Protein AF-A0A952CGW4-F1 (afdb_monomer_lite)

Sequence (87 aa):
MLNPNQADAAAEALMLERRAAQATAAEKRQAATGQLAARHRRAGWILAGMGIGALIGHFAFGNWLPAAFVGFGLGALVGRLPASRRS

Radius of gyration: 26.4 Å; chains: 1; bounding box: 52×12×79 Å

Secondary structure (DSSP, 8-state):
---HHHHHHHHHHHHHHHHHHHHHHHHHHHHHHHHHHHHHHHHHHHHHHHHHHHHHHHHHHS-HHHHHHHHHHHHHHHHHS------

Foldseek 3Di:
DDDVVVVVVVVVVVVVVVVVVVVVVVVVVVVVVVVVVLVVVLVVLLVVLLVVQQVCCCVPPVDRPVSSVVSNVVSNVVSPPPPPPDD

Structure (mmCIF, N/CA/C/O backbone):
data_AF-A0A952CGW4-F1
#
_entry.id   AF-A0A952CGW4-F1
#
loop_
_atom_site.group_PDB
_atom_site.id
_atom_site.type_symbol
_atom_site.label_atom_id
_atom_site.label_alt_id
_atom_site.label_comp_id
_atom_site.label_asym_id
_atom_site.label_entity_id
_atom_site.label_seq_id
_atom_site.pdbx_PDB_ins_code
_atom_site.Cartn_x
_atom_site.Cartn_y
_atom_site.Cartn_z
_atom_site.occupancy
_atom_site.B_iso_or_equiv
_atom_site.auth_seq_id
_atom_site.auth_comp_id
_atom_site.auth_asym_id
_atom_site.auth_atom_id
_atom_site.pdbx_PDB_model_num
ATOM 1 N N . MET A 1 1 ? -26.403 -0.123 54.259 1.00 53.12 1 MET A N 1
ATOM 2 C CA . MET A 1 1 ? -26.733 -1.317 53.455 1.00 53.12 1 MET A CA 1
ATOM 3 C C . MET A 1 1 ? -27.127 -0.824 52.076 1.00 53.12 1 MET A C 1
ATOM 5 O O . MET A 1 1 ? -28.083 -0.065 51.990 1.00 53.12 1 MET A O 1
ATOM 9 N N . LEU A 1 2 ? -26.334 -1.114 51.040 1.00 55.72 2 LEU A N 1
ATOM 10 C CA . LEU A 1 2 ? -26.696 -0.730 49.672 1.00 55.72 2 LEU A CA 1
ATOM 11 C C . LEU A 1 2 ? -27.918 -1.539 49.229 1.00 55.72 2 LEU A C 1
ATOM 13 O O . LEU A 1 2 ? -27.973 -2.746 49.459 1.00 55.72 2 LEU A O 1
ATOM 17 N N . ASN A 1 3 ? -28.886 -0.865 48.610 1.00 74.06 3 ASN A N 1
ATOM 18 C CA . ASN A 1 3 ? -30.057 -1.518 48.039 1.00 74.06 3 ASN A CA 1
ATOM 19 C C . ASN A 1 3 ? -29.613 -2.386 46.847 1.00 74.06 3 ASN A C 1
ATOM 21 O O . ASN A 1 3 ? -28.891 -1.873 45.989 1.00 74.06 3 ASN A O 1
ATOM 25 N N . PRO A 1 4 ? -30.045 -3.655 46.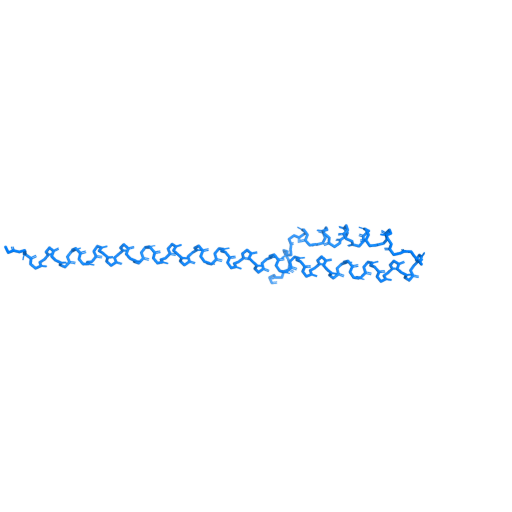747 1.00 73.88 4 PRO A N 1
ATOM 26 C CA . PRO A 1 4 ? -29.639 -4.563 45.668 1.00 73.88 4 PRO A CA 1
ATOM 27 C C . PRO A 1 4 ? -29.904 -3.982 44.268 1.00 73.88 4 PRO A C 1
ATOM 29 O O . PRO A 1 4 ? -29.061 -4.101 43.386 1.00 73.88 4 PRO A O 1
ATOM 32 N N . ASN A 1 5 ? -30.976 -3.198 44.109 1.00 74.19 5 ASN A N 1
ATOM 33 C CA . ASN A 1 5 ? -31.290 -2.503 42.854 1.00 74.19 5 ASN A CA 1
ATOM 34 C C . ASN A 1 5 ? -30.230 -1.470 42.419 1.00 74.19 5 ASN A C 1
ATOM 36 O O . ASN A 1 5 ? -30.105 -1.187 41.232 1.00 74.19 5 ASN A O 1
ATOM 40 N N . GLN A 1 6 ? -29.469 -0.882 43.350 1.00 73.75 6 GLN A N 1
ATOM 41 C CA . GLN A 1 6 ? -28.396 0.064 43.012 1.00 73.75 6 GLN A CA 1
ATOM 42 C C . GLN A 1 6 ? -27.108 -0.656 42.594 1.00 73.75 6 GLN A C 1
ATOM 44 O O . GLN A 1 6 ? -26.352 -0.126 41.782 1.00 73.75 6 GLN A O 1
ATOM 49 N N . ALA A 1 7 ? -26.868 -1.859 43.125 1.00 75.31 7 ALA A N 1
ATOM 50 C CA . ALA A 1 7 ? -25.728 -2.684 42.740 1.00 75.31 7 ALA A CA 1
ATOM 51 C C . ALA A 1 7 ? -25.894 -3.234 41.314 1.00 75.31 7 ALA A C 1
ATOM 53 O O . ALA A 1 7 ? -24.945 -3.166 40.533 1.00 75.31 7 ALA A O 1
ATOM 54 N N . ASP A 1 8 ? -27.100 -3.682 40.951 1.00 77.12 8 ASP A N 1
ATOM 55 C CA . ASP A 1 8 ? -27.392 -4.150 39.589 1.00 77.12 8 ASP A CA 1
ATOM 56 C C . ASP A 1 8 ? -27.308 -3.015 38.560 1.00 77.12 8 ASP A C 1
ATOM 58 O O . ASP A 1 8 ? -26.649 -3.170 37.534 1.00 77.12 8 ASP A O 1
ATOM 62 N N . ALA A 1 9 ? -27.856 -1.832 38.863 1.00 77.25 9 ALA A N 1
ATOM 63 C CA . ALA A 1 9 ? -27.755 -0.671 37.973 1.00 77.25 9 ALA A CA 1
ATOM 64 C C . ALA A 1 9 ? -26.296 -0.227 37.739 1.00 77.25 9 ALA A C 1
ATOM 66 O O . ALA A 1 9 ? -25.917 0.136 36.623 1.00 77.25 9 ALA A O 1
ATOM 67 N N . ALA A 1 10 ? -25.450 -0.286 38.774 1.00 75.69 10 ALA A N 1
ATOM 68 C CA . ALA A 1 10 ? -24.025 0.015 38.650 1.00 75.69 10 ALA A CA 1
ATOM 69 C C . ALA A 1 10 ? -23.271 -1.054 37.838 1.00 75.69 10 ALA A C 1
ATOM 71 O O . ALA A 1 10 ? -22.401 -0.719 37.031 1.00 75.69 10 ALA A O 1
ATOM 72 N N . ALA A 1 11 ? -23.616 -2.334 38.011 1.00 75.25 11 ALA A N 1
ATOM 73 C CA . ALA A 1 11 ? -23.040 -3.431 37.238 1.00 75.25 11 ALA A CA 1
ATOM 74 C C . ALA A 1 11 ? -23.421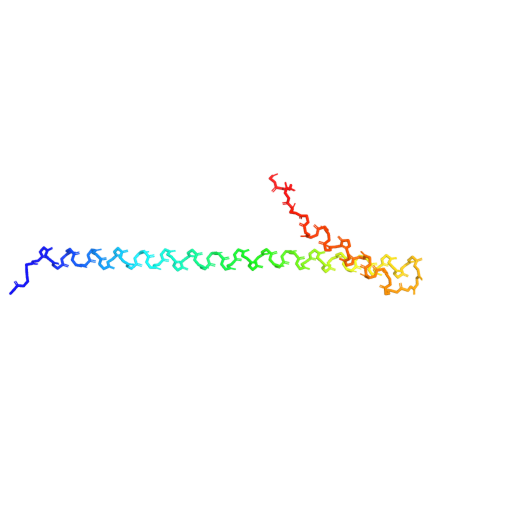 -3.344 35.750 1.00 75.25 11 ALA A C 1
ATOM 76 O O . ALA A 1 11 ? -22.579 -3.567 34.877 1.00 75.25 11 ALA A O 1
ATOM 77 N N . GLU A 1 12 ? -24.662 -2.965 35.450 1.00 78.06 12 GLU A N 1
ATOM 78 C CA . GLU A 1 12 ? -25.165 -2.815 34.085 1.00 78.06 12 GLU A CA 1
ATOM 79 C C . GLU A 1 12 ? -24.525 -1.612 33.369 1.00 78.06 12 GLU A C 1
ATOM 81 O O . GLU A 1 12 ? -24.092 -1.730 32.218 1.00 78.06 12 GLU A O 1
ATOM 86 N N . ALA A 1 13 ? -24.335 -0.495 34.080 1.00 75.94 13 ALA A N 1
ATOM 87 C CA . ALA A 1 13 ? -23.587 0.661 33.583 1.00 75.94 13 ALA A CA 1
ATOM 88 C C . ALA A 1 13 ? -22.115 0.316 33.281 1.00 75.94 13 ALA A C 1
ATOM 90 O O . ALA A 1 13 ? -21.610 0.640 32.203 1.00 75.94 13 ALA A O 1
ATOM 91 N N . LEU A 1 14 ? -21.449 -0.423 34.178 1.00 76.50 14 LEU A N 1
ATOM 92 C CA . LEU A 1 14 ? -20.074 -0.898 33.973 1.00 76.50 14 LEU A CA 1
ATOM 93 C C . LEU A 1 14 ? -19.953 -1.840 32.765 1.00 76.50 14 LEU A C 1
ATOM 95 O O . LEU A 1 14 ? -18.968 -1.787 32.026 1.00 76.50 14 LEU A O 1
ATOM 99 N N . MET A 1 15 ? -20.947 -2.703 32.534 1.00 79.38 15 MET A N 1
ATOM 100 C CA . MET A 1 15 ? -20.984 -3.605 31.377 1.00 79.38 15 MET A CA 1
ATOM 101 C C . MET A 1 15 ? -21.169 -2.844 30.057 1.00 79.38 15 MET A C 1
ATOM 103 O O . MET A 1 15 ? -20.507 -3.172 29.067 1.00 79.38 15 MET A O 1
ATOM 107 N N . LEU A 1 16 ? -22.039 -1.829 30.032 1.00 77.50 16 LEU A N 1
ATOM 108 C CA . LEU A 1 16 ? -22.256 -0.964 28.868 1.00 77.50 16 LEU A CA 1
ATOM 109 C C . LEU A 1 16 ? -20.988 -0.190 28.497 1.00 77.50 16 LEU A C 1
ATOM 111 O O . LEU A 1 16 ? -20.591 -0.184 27.330 1.00 77.50 16 LEU A O 1
ATOM 115 N N . GLU A 1 17 ? -20.306 0.381 29.487 1.00 74.44 17 GLU A N 1
ATOM 116 C CA . GLU A 1 17 ? -19.059 1.119 29.284 1.00 74.44 17 GLU A CA 1
ATOM 117 C C . GLU A 1 17 ? -17.945 0.205 28.748 1.00 74.44 17 GLU A C 1
ATOM 119 O O . GLU A 1 17 ? -17.256 0.540 27.780 1.00 74.44 17 GLU A O 1
ATOM 124 N N . ARG A 1 18 ? -17.831 -1.020 29.285 1.00 76.31 18 ARG A N 1
ATOM 125 C CA . ARG A 1 18 ? -16.883 -2.025 28.778 1.00 76.31 18 ARG A CA 1
ATOM 126 C C . ARG A 1 18 ? -17.171 -2.432 27.337 1.00 76.31 18 ARG A C 1
ATOM 128 O O . ARG A 1 18 ? -16.234 -2.580 26.553 1.00 76.31 18 ARG A O 1
ATOM 135 N N . ARG A 1 19 ? -18.443 -2.619 26.975 1.00 78.25 19 ARG A N 1
ATOM 136 C CA . ARG A 1 19 ? -18.846 -2.959 25.600 1.00 78.25 19 ARG A CA 1
ATOM 137 C C . ARG A 1 19 ? -18.556 -1.812 24.633 1.00 78.25 19 ARG A C 1
ATOM 139 O O . ARG A 1 19 ? -18.021 -2.067 23.558 1.00 78.25 19 ARG A O 1
ATOM 146 N N . ALA A 1 20 ? -18.816 -0.567 25.027 1.00 74.75 20 ALA A N 1
ATOM 147 C CA . ALA A 1 20 ? -18.481 0.614 24.229 1.00 74.75 20 ALA A CA 1
ATOM 148 C C . ALA A 1 20 ? -16.959 0.771 24.034 1.00 74.75 20 ALA A C 1
ATOM 150 O O . ALA A 1 20 ? -16.483 1.027 22.922 1.00 74.75 20 ALA A O 1
ATOM 151 N N . ALA A 1 21 ? -16.168 0.534 25.084 1.00 74.50 21 ALA A N 1
ATOM 152 C CA . ALA A 1 21 ? -14.708 0.537 25.006 1.00 74.50 21 ALA A CA 1
ATOM 153 C C . ALA A 1 21 ? -14.163 -0.589 24.104 1.00 74.50 21 ALA A C 1
ATOM 155 O O . ALA A 1 21 ? -13.217 -0.387 23.343 1.00 74.50 21 ALA A O 1
ATOM 156 N N . GLN A 1 22 ? -14.773 -1.778 24.140 1.00 74.88 22 GLN A N 1
ATOM 157 C CA . GLN A 1 22 ? -14.400 -2.885 23.255 1.00 74.88 22 GLN A CA 1
ATOM 158 C C . GLN A 1 22 ? -14.784 -2.625 21.794 1.00 74.88 22 GLN A C 1
ATOM 160 O O . GLN A 1 22 ? -13.977 -2.907 20.908 1.00 74.88 22 GLN A O 1
ATOM 165 N N . ALA A 1 23 ? -15.965 -2.057 21.534 1.00 73.75 23 ALA A N 1
ATOM 166 C CA . ALA A 1 23 ? -16.411 -1.708 20.185 1.00 73.75 23 ALA A CA 1
ATOM 167 C C . ALA A 1 23 ? -15.478 -0.673 19.536 1.00 73.75 23 ALA A C 1
ATOM 169 O O . ALA A 1 23 ? -14.975 -0.890 18.436 1.00 73.75 23 ALA A O 1
ATOM 170 N N . THR A 1 24 ? -15.136 0.392 20.263 1.00 74.44 24 THR A N 1
ATOM 171 C CA . THR A 1 24 ? -14.199 1.421 19.780 1.00 74.44 24 THR A CA 1
ATOM 172 C C . THR A 1 24 ? -12.774 0.887 19.593 1.00 74.44 24 THR A C 1
ATOM 174 O O . THR A 1 24 ? -12.080 1.265 18.645 1.00 74.44 24 THR A O 1
ATOM 177 N N . ALA A 1 25 ? -12.313 -0.031 20.451 1.00 72.94 25 ALA A N 1
ATOM 178 C CA . ALA A 1 25 ? -11.029 -0.707 20.264 1.00 72.94 25 ALA A CA 1
ATOM 179 C C . ALA A 1 25 ? -11.027 -1.631 19.031 1.00 72.94 25 ALA A C 1
ATOM 181 O O . ALA A 1 25 ? -10.026 -1.692 18.309 1.00 72.94 25 ALA A O 1
ATOM 182 N N . ALA A 1 26 ? -12.134 -2.329 18.770 1.00 72.38 26 ALA A N 1
ATOM 183 C CA . ALA A 1 26 ? -12.300 -3.178 17.595 1.00 72.38 26 ALA A CA 1
ATOM 184 C C . ALA A 1 26 ? -12.332 -2.354 16.298 1.00 72.38 26 ALA A C 1
ATOM 186 O O . ALA A 1 26 ? -11.617 -2.697 15.357 1.00 72.38 26 ALA A O 1
ATOM 187 N N . GLU A 1 27 ? -13.052 -1.229 16.269 1.00 72.50 27 GLU A N 1
ATOM 188 C CA . GLU A 1 27 ? -13.067 -0.304 15.127 1.00 72.50 27 GLU A CA 1
ATOM 189 C C . GLU A 1 27 ? -11.673 0.253 14.818 1.00 72.50 27 GLU A C 1
ATOM 191 O O . GLU A 1 27 ? -11.239 0.244 13.665 1.00 72.50 27 GLU A O 1
ATOM 196 N N . LYS A 1 28 ? -10.912 0.665 15.842 1.00 71.62 28 LYS A N 1
ATOM 197 C CA . LYS A 1 28 ? -9.528 1.135 15.654 1.00 71.62 28 LYS A CA 1
ATOM 198 C C . LYS A 1 28 ? -8.624 0.049 15.070 1.00 71.62 28 LYS A C 1
ATOM 200 O O . LYS A 1 28 ? -7.807 0.335 14.193 1.00 71.62 28 LYS A O 1
ATOM 205 N N . ARG A 1 29 ? -8.771 -1.203 15.520 1.00 70.44 29 ARG A N 1
ATOM 206 C CA . ARG A 1 29 ? -8.014 -2.343 14.974 1.00 70.44 29 ARG A CA 1
ATOM 207 C C . ARG A 1 29 ? -8.419 -2.652 13.533 1.00 70.44 29 ARG A C 1
ATOM 209 O O . ARG A 1 29 ? -7.541 -2.841 12.694 1.00 70.44 29 ARG A O 1
ATOM 216 N N . GLN A 1 30 ? -9.713 -2.632 13.217 1.00 68.38 30 GLN A N 1
ATOM 217 C CA . GLN A 1 30 ? -10.203 -2.822 11.849 1.00 68.38 30 GLN A CA 1
ATOM 218 C C . GLN A 1 30 ? -9.692 -1.721 10.911 1.00 68.38 30 GLN A C 1
ATOM 220 O O . GLN A 1 30 ? -9.140 -2.030 9.854 1.00 68.38 30 GLN A O 1
ATOM 225 N N . ALA A 1 31 ? -9.746 -0.455 11.333 1.00 66.50 31 ALA A N 1
ATOM 226 C CA . ALA A 1 31 ? -9.207 0.670 10.571 1.00 66.50 31 ALA A CA 1
ATOM 227 C C . ALA A 1 31 ? -7.694 0.533 10.312 1.00 66.50 31 ALA A C 1
ATOM 229 O O . ALA A 1 31 ? -7.233 0.789 9.198 1.00 66.50 31 ALA A O 1
ATOM 230 N N . ALA A 1 32 ? -6.921 0.073 11.301 1.00 63.16 32 ALA A N 1
ATOM 231 C CA . ALA A 1 32 ? -5.487 -0.170 11.141 1.00 63.16 32 ALA A CA 1
ATOM 232 C C . ALA A 1 32 ? -5.193 -1.330 10.169 1.00 63.16 32 ALA A C 1
ATOM 234 O O . ALA A 1 32 ? -4.340 -1.203 9.288 1.00 63.16 32 ALA A O 1
ATOM 235 N N . THR A 1 33 ? -5.926 -2.442 10.277 1.00 65.06 33 THR A N 1
ATOM 236 C CA . THR A 1 33 ? -5.740 -3.614 9.398 1.00 65.06 33 THR A CA 1
ATOM 237 C C . THR A 1 33 ? -6.146 -3.341 7.946 1.00 65.06 33 THR A C 1
ATOM 239 O O . THR A 1 33 ? -5.422 -3.732 7.027 1.00 65.06 33 THR A O 1
ATOM 242 N N . GLY A 1 34 ? -7.235 -2.597 7.717 1.00 61.62 34 GLY A N 1
ATOM 243 C CA . GLY A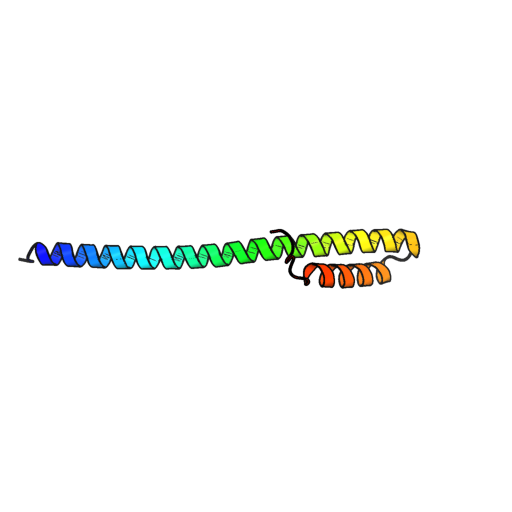 1 34 ? -7.678 -2.213 6.374 1.00 61.62 34 GLY A CA 1
ATOM 244 C C . GLY A 1 34 ? -6.669 -1.316 5.653 1.00 61.62 34 GLY A C 1
ATOM 245 O O . GLY A 1 34 ? -6.393 -1.504 4.465 1.00 61.62 34 GLY A O 1
ATOM 246 N N . GLN A 1 35 ? -6.037 -0.390 6.382 1.00 64.88 35 GLN A N 1
ATOM 247 C CA . GLN A 1 35 ? -4.980 0.458 5.828 1.00 64.88 35 GLN A CA 1
ATOM 248 C C . GLN A 1 35 ? -3.709 -0.331 5.494 1.00 64.88 35 GLN A C 1
ATOM 250 O O . GLN A 1 35 ? -3.076 -0.056 4.472 1.00 64.88 35 GLN A O 1
ATOM 255 N N . LEU A 1 36 ? -3.344 -1.327 6.309 1.00 68.56 36 LEU A N 1
ATOM 256 C CA . LEU A 1 36 ? -2.180 -2.174 6.041 1.00 68.56 36 LEU A CA 1
ATOM 257 C C . LEU A 1 36 ? -2.377 -3.002 4.761 1.00 68.56 36 LEU A C 1
ATOM 259 O O . LEU A 1 36 ? -1.519 -2.994 3.878 1.00 68.56 36 LEU A O 1
ATOM 263 N N . ALA A 1 37 ? -3.536 -3.649 4.613 1.00 68.38 37 ALA A N 1
ATOM 264 C CA . ALA A 1 37 ? -3.854 -4.462 3.439 1.00 68.38 37 ALA A CA 1
ATOM 265 C C . ALA A 1 37 ? -3.858 -3.637 2.137 1.00 68.38 37 ALA A C 1
ATOM 267 O O . ALA A 1 37 ? -3.333 -4.075 1.107 1.00 68.38 37 ALA A O 1
ATOM 268 N N . ALA A 1 38 ? -4.387 -2.410 2.184 1.00 64.00 38 ALA A N 1
ATOM 269 C CA . ALA A 1 38 ? -4.369 -1.493 1.046 1.00 64.00 38 ALA A CA 1
ATOM 270 C C . ALA A 1 38 ? -2.942 -1.054 0.664 1.00 64.00 38 ALA A C 1
ATOM 272 O O . ALA A 1 38 ? -2.620 -0.976 -0.526 1.00 64.00 38 ALA A O 1
ATOM 273 N N . ARG A 1 39 ? -2.067 -0.813 1.654 1.00 68.81 39 ARG A N 1
ATOM 274 C CA . ARG A 1 39 ? -0.649 -0.482 1.423 1.00 68.81 39 ARG A CA 1
ATOM 275 C C . ARG A 1 39 ? 0.104 -1.640 0.771 1.00 68.81 39 ARG A C 1
ATOM 277 O O . ARG A 1 39 ? 0.803 -1.408 -0.212 1.00 68.81 39 ARG A O 1
ATOM 284 N N . HIS A 1 40 ? -0.095 -2.872 1.242 1.00 75.44 40 HIS A N 1
ATOM 285 C CA . HIS A 1 40 ? 0.535 -4.055 0.648 1.00 75.44 40 HIS A CA 1
ATOM 286 C C . HIS A 1 40 ? 0.098 -4.289 -0.802 1.00 75.44 40 HIS A C 1
ATOM 288 O O . HIS A 1 40 ? 0.945 -4.548 -1.655 1.00 75.44 40 HIS A O 1
ATOM 294 N N . ARG A 1 41 ? -1.196 -4.125 -1.121 1.00 72.06 41 ARG A N 1
ATOM 295 C CA . ARG A 1 41 ? -1.669 -4.225 -2.514 1.00 72.06 41 ARG A CA 1
ATOM 296 C C . ARG A 1 41 ? -1.022 -3.177 -3.417 1.00 72.06 41 ARG A C 1
ATOM 298 O O . ARG A 1 41 ? -0.565 -3.527 -4.500 1.00 72.06 41 ARG A O 1
ATOM 305 N N . ARG A 1 42 ? -0.947 -1.912 -2.985 1.00 70.25 42 ARG A N 1
ATOM 306 C CA . ARG A 1 42 ? -0.284 -0.854 -3.772 1.00 70.25 42 ARG A CA 1
ATOM 307 C C . ARG A 1 42 ? 1.207 -1.126 -3.959 1.00 70.25 42 ARG A C 1
ATOM 309 O O . ARG A 1 42 ? 1.697 -0.987 -5.073 1.00 70.25 42 ARG A O 1
ATOM 316 N N . ALA A 1 43 ? 1.906 -1.552 -2.905 1.00 75.06 43 ALA A N 1
ATOM 317 C CA . ALA A 1 43 ? 3.320 -1.910 -2.986 1.00 75.06 43 ALA A CA 1
ATOM 318 C C . ALA A 1 43 ? 3.563 -3.048 -3.993 1.00 75.06 43 ALA A C 1
ATOM 320 O O . ALA A 1 43 ? 4.482 -2.954 -4.800 1.00 75.06 43 ALA A O 1
ATOM 321 N N . GLY A 1 44 ? 2.695 -4.067 -4.012 1.00 79.69 44 GLY A N 1
ATOM 322 C CA . GLY A 1 44 ? 2.761 -5.155 -4.991 1.00 79.69 44 GLY A CA 1
ATOM 323 C C . GLY A 1 44 ? 2.637 -4.672 -6.440 1.00 79.69 44 GLY A C 1
ATOM 324 O O . GLY A 1 44 ? 3.452 -5.049 -7.277 1.00 79.69 44 GLY A O 1
ATOM 325 N N . TRP A 1 45 ? 1.676 -3.790 -6.736 1.00 79.25 45 TRP A N 1
ATOM 326 C CA . TRP A 1 45 ? 1.513 -3.219 -8.083 1.00 79.25 45 TRP A CA 1
ATOM 327 C C . TRP A 1 45 ? 2.686 -2.329 -8.506 1.00 79.25 45 TRP A C 1
ATOM 329 O O . TRP A 1 45 ? 3.104 -2.386 -9.661 1.00 79.25 45 TRP A O 1
ATOM 339 N N . ILE A 1 46 ? 3.246 -1.544 -7.581 1.00 74.88 46 ILE A N 1
ATOM 340 C CA . ILE A 1 46 ? 4.427 -0.708 -7.845 1.00 74.88 46 ILE A CA 1
ATOM 341 C C . ILE A 1 46 ? 5.640 -1.587 -8.170 1.00 74.88 46 ILE A C 1
ATOM 343 O O . ILE A 1 46 ? 6.315 -1.345 -9.168 1.00 74.88 46 ILE A O 1
ATOM 347 N N . LEU A 1 47 ? 5.889 -2.630 -7.371 1.00 79.12 47 LEU A N 1
ATOM 348 C CA . LEU A 1 47 ? 6.990 -3.569 -7.605 1.00 79.12 47 LEU A CA 1
ATOM 349 C C . LEU A 1 47 ? 6.819 -4.328 -8.925 1.00 79.12 47 LEU A C 1
ATOM 351 O O . LEU A 1 47 ? 7.780 -4.462 -9.680 1.00 79.12 47 LEU A O 1
ATOM 355 N N . ALA A 1 48 ? 5.598 -4.769 -9.240 1.00 78.69 48 ALA A N 1
ATOM 356 C CA . ALA A 1 48 ? 5.299 -5.423 -10.511 1.00 78.69 48 ALA A CA 1
ATOM 357 C C . ALA A 1 48 ? 5.545 -4.487 -11.708 1.00 78.69 48 ALA A C 1
ATOM 359 O O . ALA A 1 48 ? 6.199 -4.883 -12.672 1.00 78.69 48 ALA A O 1
ATOM 360 N N . GLY A 1 49 ? 5.087 -3.2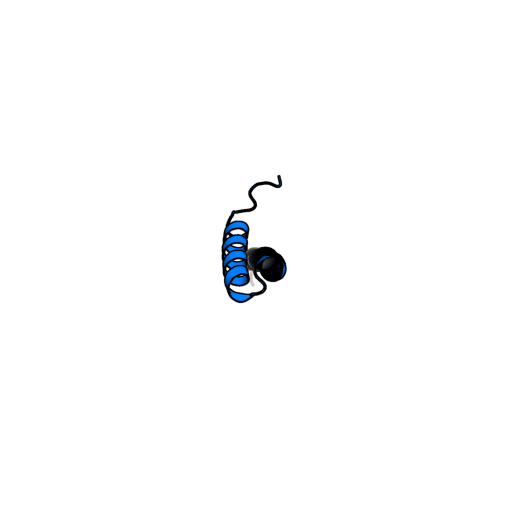31 -11.634 1.00 77.25 49 GLY A N 1
ATOM 361 C CA . GLY A 1 49 ? 5.325 -2.225 -12.673 1.00 77.25 49 GLY A CA 1
ATOM 362 C C . GLY A 1 49 ? 6.808 -1.893 -12.857 1.00 77.25 49 GLY A C 1
ATOM 363 O O . GLY A 1 49 ? 7.284 -1.807 -13.988 1.00 77.25 49 GLY A O 1
ATOM 364 N N . MET A 1 50 ? 7.559 -1.787 -11.757 1.00 75.12 50 MET A N 1
ATOM 365 C CA . MET A 1 50 ? 9.009 -1.587 -11.786 1.00 75.12 50 MET A CA 1
ATOM 366 C C . MET A 1 50 ? 9.732 -2.770 -12.444 1.00 75.12 50 MET A C 1
ATOM 368 O O . MET A 1 50 ? 10.578 -2.552 -13.307 1.00 75.12 50 MET A O 1
ATOM 372 N N . GLY A 1 51 ? 9.383 -4.009 -12.085 1.00 79.56 51 GLY A N 1
ATOM 373 C CA . GLY A 1 51 ? 9.994 -5.208 -12.666 1.00 79.56 51 GLY A CA 1
ATOM 374 C C . GLY A 1 51 ? 9.735 -5.332 -14.168 1.00 79.56 51 GLY A C 1
ATOM 375 O O . GLY A 1 51 ? 10.669 -5.537 -14.942 1.00 79.56 51 GLY A O 1
ATOM 376 N N . ILE A 1 52 ? 8.483 -5.136 -14.595 1.00 81.44 52 ILE A N 1
ATOM 377 C CA . ILE A 1 52 ? 8.104 -5.177 -16.015 1.00 81.44 52 ILE A CA 1
ATOM 378 C C . ILE A 1 52 ? 8.789 -4.044 -16.791 1.00 81.44 52 ILE A C 1
ATOM 380 O O . ILE A 1 52 ? 9.343 -4.283 -17.861 1.00 81.44 52 ILE A O 1
ATOM 384 N N . GLY A 1 53 ? 8.810 -2.823 -16.247 1.00 72.50 53 GLY A N 1
ATOM 385 C CA . GLY A 1 53 ? 9.482 -1.686 -16.879 1.00 72.50 53 GLY A CA 1
ATOM 386 C C . GLY A 1 53 ? 10.994 -1.875 -17.008 1.00 72.50 53 GLY A C 1
ATOM 387 O O . GLY A 1 53 ? 11.558 -1.568 -18.055 1.00 72.50 53 GLY A O 1
ATOM 388 N N . ALA A 1 54 ? 11.643 -2.444 -15.988 1.00 72.00 54 ALA A N 1
ATOM 389 C CA . ALA A 1 54 ? 13.065 -2.776 -16.033 1.00 72.00 54 ALA A CA 1
ATOM 390 C C . ALA A 1 54 ? 13.371 -3.857 -17.084 1.00 72.00 54 ALA A C 1
ATOM 392 O O . ALA A 1 54 ? 14.327 -3.709 -17.844 1.00 72.00 54 ALA A O 1
ATOM 393 N N . LEU A 1 55 ? 12.536 -4.900 -17.180 1.00 77.62 55 LEU A N 1
ATOM 394 C CA . LEU A 1 55 ? 12.651 -5.948 -18.202 1.00 77.62 55 LEU A CA 1
ATOM 395 C C . LEU A 1 55 ? 12.503 -5.380 -19.618 1.00 77.62 55 LEU A C 1
ATOM 397 O O . LEU A 1 55 ? 13.383 -5.577 -20.452 1.00 77.62 55 LEU A O 1
ATOM 401 N N . ILE A 1 56 ? 11.431 -4.628 -19.881 1.00 75.25 56 ILE A N 1
ATOM 402 C CA . ILE A 1 56 ? 11.198 -3.997 -21.192 1.00 75.25 56 ILE A CA 1
ATOM 403 C C . ILE A 1 56 ? 12.345 -3.040 -21.530 1.00 75.25 56 ILE A C 1
ATOM 405 O O . ILE A 1 56 ? 12.851 -3.042 -22.647 1.00 75.25 56 ILE A O 1
ATOM 409 N N . GLY A 1 57 ? 12.804 -2.264 -20.551 1.00 63.81 57 GLY A N 1
ATOM 410 C CA . GLY A 1 57 ? 13.943 -1.367 -20.677 1.00 63.81 57 GLY A CA 1
ATOM 411 C C . GLY A 1 57 ? 15.248 -2.025 -21.066 1.00 63.81 57 GLY A C 1
ATOM 412 O O . GLY A 1 57 ? 15.947 -1.550 -21.964 1.00 63.81 57 GLY A O 1
ATOM 413 N N . HIS A 1 58 ? 15.564 -3.127 -20.387 1.00 68.94 58 HIS A N 1
ATOM 414 C CA . HIS A 1 58 ? 16.746 -3.916 -20.679 1.00 68.94 58 HIS A CA 1
ATOM 415 C C . HIS A 1 58 ? 16.725 -4.431 -22.115 1.00 68.94 58 HIS A C 1
ATOM 417 O O . HIS A 1 58 ? 17.730 -4.284 -22.812 1.00 68.94 58 HIS A O 1
ATOM 423 N N .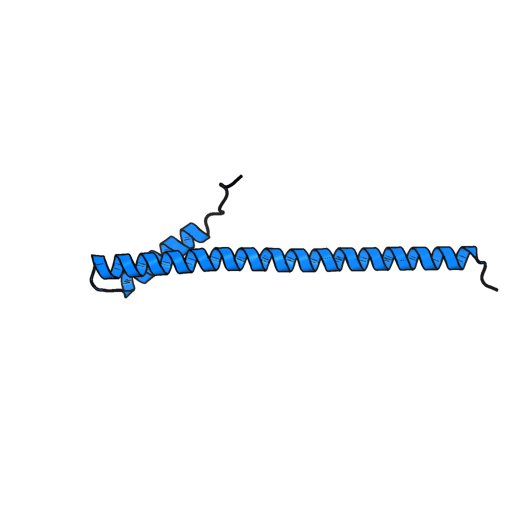 PHE A 1 59 ? 15.593 -4.985 -22.552 1.00 75.31 59 PHE A N 1
ATOM 424 C CA . PHE A 1 59 ? 15.452 -5.559 -23.888 1.00 75.31 59 PHE A CA 1
ATOM 425 C C . PHE A 1 59 ? 15.375 -4.504 -24.999 1.00 75.31 59 PHE A C 1
ATOM 427 O O . PHE A 1 59 ? 15.884 -4.745 -26.088 1.00 75.31 59 PHE A O 1
ATOM 434 N N . ALA A 1 60 ? 14.766 -3.344 -24.745 1.00 70.75 60 ALA A N 1
ATOM 435 C CA . ALA A 1 60 ? 14.542 -2.331 -25.776 1.00 70.75 60 ALA A CA 1
ATOM 436 C C . ALA A 1 60 ? 15.733 -1.383 -25.989 1.00 70.75 60 ALA A C 1
ATOM 438 O O . ALA A 1 60 ? 15.976 -0.964 -27.116 1.00 70.75 60 ALA A O 1
ATOM 439 N N . PHE A 1 61 ? 16.471 -1.027 -24.931 1.00 65.44 61 PHE A N 1
ATOM 440 C CA . PHE A 1 61 ? 17.476 0.045 -25.001 1.00 65.44 61 PHE A CA 1
ATOM 441 C C . PHE A 1 61 ? 18.866 -0.360 -24.499 1.00 65.44 61 PHE A C 1
ATOM 443 O O . PHE A 1 61 ? 19.782 0.458 -24.538 1.00 65.44 61 PHE A O 1
ATOM 450 N N . GLY A 1 62 ? 19.037 -1.579 -23.972 1.00 63.28 62 GLY A N 1
ATOM 451 C CA . GLY A 1 62 ? 20.298 -2.018 -23.359 1.00 63.28 62 GLY A CA 1
ATOM 452 C C . GLY A 1 62 ? 20.698 -1.229 -22.103 1.00 63.28 62 GLY A C 1
ATOM 453 O O . GLY A 1 62 ? 21.756 -1.484 -21.537 1.00 63.28 62 GLY A O 1
ATOM 454 N N . ASN A 1 63 ? 19.859 -0.288 -21.647 1.00 62.38 63 ASN A N 1
ATOM 455 C CA . ASN A 1 63 ? 20.154 0.635 -20.556 1.00 62.38 63 ASN A CA 1
ATOM 456 C C . ASN A 1 63 ? 18.973 0.697 -19.572 1.00 62.38 63 ASN A C 1
ATOM 458 O O . ASN A 1 63 ? 17.862 1.092 -19.930 1.00 62.38 63 ASN A O 1
ATOM 462 N N . TRP A 1 64 ? 19.202 0.260 -18.331 1.00 61.75 64 TRP A N 1
ATOM 463 C CA . TRP A 1 64 ? 18.127 -0.081 -17.384 1.00 61.75 64 TRP A CA 1
ATOM 464 C C . TRP A 1 64 ? 17.552 1.138 -16.656 1.00 61.75 64 TRP A C 1
ATOM 466 O O . TRP A 1 64 ? 16.386 1.129 -16.266 1.00 61.75 64 TRP A O 1
ATOM 476 N N . LEU A 1 65 ? 18.345 2.204 -16.499 1.00 68.56 65 LEU A N 1
ATOM 477 C CA . LEU A 1 65 ? 17.960 3.394 -15.735 1.00 68.56 65 LEU A CA 1
ATOM 478 C C . LEU A 1 65 ? 16.728 4.132 -16.295 1.00 68.56 65 LEU A C 1
ATOM 480 O O . LEU A 1 65 ? 15.767 4.301 -15.543 1.00 68.56 65 LEU A O 1
ATOM 484 N N . PRO A 1 66 ? 16.694 4.576 -17.570 1.00 69.81 66 PRO A N 1
ATOM 485 C CA . PRO A 1 66 ? 15.578 5.392 -18.058 1.00 69.81 66 PRO A CA 1
ATOM 486 C C . PRO A 1 66 ? 14.257 4.614 -18.062 1.00 69.81 66 PRO A C 1
ATOM 488 O O . PRO A 1 66 ? 13.206 5.147 -17.714 1.00 69.81 66 PRO A O 1
ATOM 491 N N . ALA A 1 67 ? 14.311 3.322 -18.370 1.00 64.25 67 ALA A N 1
ATOM 492 C CA . ALA A 1 67 ? 13.132 2.475 -18.388 1.00 64.25 67 ALA A CA 1
ATOM 493 C C . ALA A 1 67 ? 12.619 2.098 -16.992 1.00 64.25 67 ALA A C 1
ATOM 495 O O . ALA A 1 67 ? 11.409 1.976 -16.810 1.00 64.25 67 ALA A O 1
ATOM 496 N N . ALA A 1 68 ? 13.498 1.982 -15.990 1.00 62.00 68 ALA A N 1
ATOM 497 C CA . ALA A 1 68 ? 13.082 1.824 -14.599 1.00 62.00 68 ALA A CA 1
ATOM 498 C C . ALA A 1 68 ? 12.319 3.062 -14.098 1.00 62.00 68 ALA A C 1
ATOM 500 O O . ALA A 1 68 ? 11.292 2.913 -13.438 1.00 62.00 68 ALA A O 1
ATOM 501 N N . PHE A 1 69 ? 12.748 4.276 -14.471 1.00 72.88 69 PHE A N 1
ATOM 502 C CA . PHE A 1 69 ? 12.018 5.511 -14.152 1.00 72.88 69 PHE A CA 1
ATOM 503 C C . PHE A 1 69 ? 10.653 5.584 -14.848 1.00 72.88 69 PHE A C 1
ATOM 505 O O . PHE A 1 69 ? 9.659 5.937 -14.212 1.00 72.88 69 PHE A O 1
ATOM 512 N N . VAL A 1 70 ? 10.577 5.197 -16.126 1.00 75.00 70 VAL A N 1
ATOM 513 C CA . VAL A 1 70 ? 9.309 5.146 -16.875 1.00 75.00 70 VAL A CA 1
ATOM 514 C C . VAL A 1 70 ? 8.369 4.080 -16.300 1.00 75.00 70 VAL A C 1
ATOM 516 O O . VAL A 1 70 ? 7.190 4.354 -16.082 1.00 75.00 70 VAL A O 1
ATOM 519 N N . GLY A 1 71 ? 8.888 2.893 -15.976 1.00 68.75 71 GLY A N 1
ATOM 520 C CA . GLY A 1 71 ? 8.140 1.804 -15.343 1.00 68.75 71 GLY A CA 1
ATOM 521 C C . GLY A 1 71 ? 7.648 2.147 -13.938 1.00 68.75 71 GLY A C 1
ATOM 522 O O . GLY A 1 71 ? 6.504 1.849 -13.599 1.00 68.75 71 GLY A O 1
ATOM 523 N N . PHE A 1 72 ? 8.465 2.837 -13.139 1.00 69.06 72 PHE A N 1
ATOM 524 C CA . PHE A 1 72 ? 8.065 3.348 -11.829 1.00 69.06 72 PHE A CA 1
ATOM 525 C C . PHE A 1 72 ? 6.972 4.416 -11.954 1.00 69.06 72 PHE A C 1
ATOM 527 O O . PHE A 1 72 ? 5.977 4.355 -11.235 1.00 69.06 72 PHE A O 1
ATOM 534 N N . GLY A 1 73 ? 7.107 5.350 -12.903 1.00 76.19 73 GLY A N 1
ATOM 535 C CA . GLY A 1 73 ? 6.098 6.373 -13.181 1.00 76.19 73 GLY A CA 1
ATOM 536 C C . GLY A 1 73 ? 4.754 5.774 -13.600 1.00 76.19 73 GLY A C 1
ATOM 537 O O . GLY A 1 73 ? 3.724 6.102 -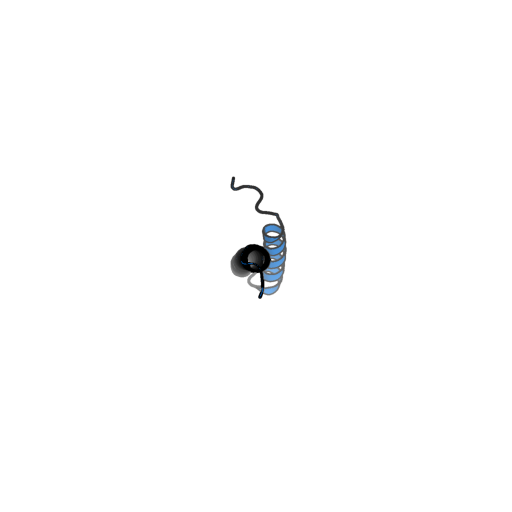13.010 1.00 76.19 73 GLY A O 1
ATOM 538 N N . LEU A 1 74 ? 4.763 4.839 -14.556 1.00 74.75 74 LEU A N 1
ATOM 539 C CA . LEU A 1 74 ? 3.569 4.118 -15.012 1.00 74.75 74 LEU A CA 1
ATOM 540 C C . LEU A 1 74 ? 2.968 3.239 -13.910 1.00 74.75 74 LEU A C 1
ATOM 542 O O . LEU A 1 74 ? 1.761 3.288 -13.683 1.00 74.75 74 LEU A O 1
ATOM 546 N N . GLY A 1 75 ? 3.788 2.482 -13.179 1.00 67.25 75 GLY A N 1
ATOM 547 C CA . GLY A 1 75 ? 3.346 1.639 -12.067 1.00 67.25 75 GLY A CA 1
ATOM 548 C C . GLY A 1 75 ? 2.740 2.442 -10.913 1.00 67.25 75 GLY A C 1
ATOM 549 O O . GLY A 1 75 ? 1.721 2.043 -10.350 1.00 67.25 75 GLY A O 1
ATOM 550 N N . ALA A 1 76 ? 3.300 3.614 -10.600 1.00 70.94 76 ALA A N 1
ATOM 551 C CA . ALA A 1 76 ? 2.740 4.534 -9.615 1.00 70.94 76 ALA A CA 1
ATOM 552 C C . ALA A 1 76 ? 1.414 5.149 -10.090 1.00 70.94 76 ALA A C 1
ATOM 554 O O . ALA A 1 76 ? 0.491 5.291 -9.287 1.00 70.94 76 ALA A O 1
ATOM 555 N N . LEU A 1 77 ? 1.283 5.466 -11.383 1.00 74.44 77 LEU A N 1
ATOM 556 C CA . LEU A 1 77 ? 0.040 5.979 -11.969 1.00 74.44 77 LEU A CA 1
ATOM 557 C C . LEU A 1 77 ? -1.074 4.923 -11.957 1.00 74.44 77 LEU A C 1
ATOM 559 O O . LEU A 1 77 ? -2.191 5.207 -11.526 1.00 74.44 77 LEU A O 1
ATOM 563 N N . VAL A 1 78 ? -0.753 3.689 -12.352 1.00 71.88 78 VAL A N 1
ATOM 564 C CA . VAL A 1 78 ? -1.679 2.545 -12.333 1.00 71.88 78 VAL A CA 1
ATOM 565 C C . VAL A 1 78 ? -2.039 2.147 -10.899 1.00 71.88 78 VAL A C 1
ATOM 567 O O . VAL A 1 78 ? -3.198 1.868 -10.616 1.00 71.88 78 VAL A O 1
ATOM 570 N N . GLY A 1 79 ? -1.087 2.184 -9.962 1.00 64.31 79 GLY A N 1
ATOM 571 C CA . GLY A 1 79 ? -1.341 1.923 -8.541 1.00 64.31 79 GLY A CA 1
ATOM 572 C C . GLY A 1 79 ? -2.106 3.042 -7.821 1.00 64.31 79 GLY A C 1
ATOM 573 O O . GLY A 1 79 ? -2.720 2.799 -6.776 1.00 64.31 79 GLY A O 1
ATOM 574 N N . ARG A 1 80 ? -2.075 4.270 -8.361 1.00 67.50 80 ARG A N 1
ATOM 575 C CA . ARG A 1 80 ? -2.851 5.424 -7.878 1.00 67.50 80 ARG A CA 1
ATOM 576 C C . ARG A 1 80 ? -4.263 5.456 -8.453 1.00 67.50 80 ARG A C 1
ATOM 578 O O . ARG A 1 80 ? -5.148 5.998 -7.789 1.00 67.50 80 ARG A O 1
ATOM 585 N N . LEU A 1 81 ? -4.493 4.878 -9.633 1.00 66.06 81 LEU A N 1
ATOM 586 C CA . LEU A 1 81 ? -5.846 4.645 -10.122 1.00 66.06 81 LEU A CA 1
ATOM 587 C C . LEU A 1 81 ? -6.561 3.758 -9.094 1.00 66.06 81 LEU A C 1
ATOM 589 O O . LEU A 1 81 ? -6.109 2.640 -8.828 1.00 66.06 81 LEU A O 1
ATOM 593 N N . PRO A 1 82 ? -7.645 4.238 -8.455 1.00 54.31 82 PRO A N 1
ATOM 594 C CA . PRO A 1 82 ? -8.434 3.373 -7.606 1.00 54.31 82 PRO A CA 1
ATOM 595 C C . PRO A 1 82 ? -8.889 2.231 -8.505 1.00 54.31 82 PRO A C 1
ATOM 597 O O . PRO A 1 82 ? -9.531 2.474 -9.531 1.00 54.31 82 PRO A O 1
ATOM 600 N N . ALA A 1 83 ? -8.515 1.005 -8.145 1.00 55.69 83 ALA A N 1
ATOM 601 C CA . ALA A 1 83 ? -9.070 -0.218 -8.699 1.00 55.69 83 ALA A CA 1
ATOM 602 C C . ALA A 1 83 ? -10.582 -0.228 -8.405 1.00 55.69 83 ALA A C 1
ATOM 604 O O . ALA A 1 83 ? -11.061 -0.889 -7.494 1.00 55.69 83 ALA A O 1
ATOM 605 N N . SER A 1 84 ? -11.317 0.594 -9.147 1.00 53.59 84 SER A N 1
ATOM 606 C CA . SER A 1 84 ? -12.750 0.874 -9.063 1.00 53.59 84 SER A CA 1
ATOM 607 C C . SER A 1 84 ? -13.532 -0.009 -10.032 1.00 53.59 84 SER A C 1
ATOM 609 O O . SER A 1 84 ? -14.669 0.282 -10.379 1.00 53.59 84 SER A O 1
ATOM 611 N N . ARG A 1 85 ? -12.928 -1.113 -10.480 1.00 54.12 85 ARG A N 1
ATOM 612 C CA . ARG A 1 85 ? -13.587 -2.139 -11.286 1.00 54.12 85 ARG A CA 1
ATOM 613 C C . ARG A 1 85 ? -13.113 -3.517 -10.861 1.00 54.12 85 ARG A C 1
ATOM 615 O O . ARG A 1 85 ? -12.216 -4.088 -11.469 1.00 54.12 85 ARG A O 1
ATOM 622 N N . ARG A 1 86 ? -13.703 -4.009 -9.779 1.00 47.47 86 ARG A N 1
ATOM 623 C CA . ARG A 1 86 ? -14.028 -5.424 -9.550 1.00 47.47 86 ARG A CA 1
ATOM 624 C C . ARG A 1 86 ? -15.073 -5.450 -8.431 1.00 47.47 86 ARG A C 1
ATOM 626 O O . ARG A 1 86 ? -14.773 -5.790 -7.291 1.00 47.47 86 ARG A O 1
ATOM 633 N N . SER A 1 87 ? -16.248 -4.921 -8.779 1.00 41.81 87 SER A N 1
ATOM 634 C CA . SER A 1 87 ? -17.536 -5.484 -8.363 1.00 41.81 87 SER A CA 1
ATOM 635 C C . SER A 1 87 ? -17.776 -6.746 -9.177 1.00 41.81 87 SER A C 1
ATOM 637 O O . SER A 1 87 ? -17.544 -6.643 -10.407 1.00 41.81 87 SER A O 1
#

pLDDT: mean 70.24, std 7.68, range [41.81, 81.44]